Protein AF-A0A2M8DX26-F1 (afdb_monomer_lite)

Foldseek 3Di:
DDDDPPDDDPPQDDDDDPPDPDDDDDCSRQVQWDWDDDPPDIDTHGPD

Structure (mmCIF, N/CA/C/O backbone)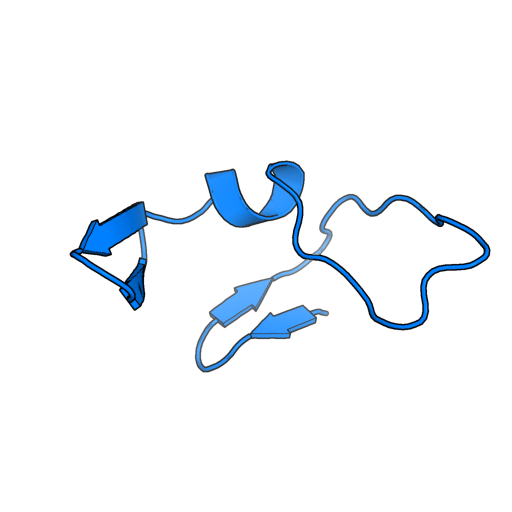:
data_AF-A0A2M8DX26-F1
#
_entry.id   AF-A0A2M8DX26-F1
#
loop_
_atom_site.group_PDB
_atom_site.id
_atom_site.type_symbol
_atom_site.label_atom_id
_atom_site.label_alt_id
_atom_site.label_comp_id
_atom_site.label_asym_id
_atom_site.label_entity_id
_atom_site.label_seq_id
_atom_site.pdbx_PDB_ins_code
_atom_site.Cartn_x
_atom_site.Cartn_y
_atom_site.Cartn_z
_atom_site.occupancy
_atom_site.B_iso_or_equiv
_atom_site.auth_seq_id
_atom_site.auth_comp_id
_atom_site.auth_asym_id
_atom_site.auth_atom_id
_atom_site.pdbx_PDB_model_num
ATOM 1 N N . GLU A 1 1 ? 2.681 -12.159 0.103 1.00 75.38 1 GLU A N 1
ATOM 2 C CA . GLU A 1 1 ? 1.850 -11.458 1.104 1.00 75.38 1 GLU A CA 1
ATOM 3 C C . GLU A 1 1 ? 2.524 -10.133 1.435 1.00 75.38 1 GLU A C 1
ATOM 5 O O . GLU A 1 1 ? 3.724 -10.141 1.683 1.00 75.38 1 GLU A O 1
ATOM 10 N N . LEU A 1 2 ? 1.799 -9.012 1.366 1.00 83.56 2 LEU A N 1
ATOM 11 C CA . LEU A 1 2 ? 2.314 -7.691 1.743 1.00 83.56 2 LEU A CA 1
ATOM 12 C C . LEU A 1 2 ? 1.725 -7.298 3.100 1.00 83.56 2 LEU A C 1
ATOM 14 O O . LEU A 1 2 ? 0.504 -7.310 3.272 1.00 83.56 2 LEU A O 1
ATOM 18 N N . ARG A 1 3 ? 2.591 -6.929 4.047 1.00 87.06 3 ARG A N 1
ATOM 19 C CA . ARG A 1 3 ? 2.192 -6.456 5.377 1.00 87.06 3 ARG A CA 1
ATOM 20 C C . ARG A 1 3 ? 2.478 -4.969 5.506 1.00 87.06 3 ARG A C 1
ATOM 22 O O . ARG A 1 3 ? 3.612 -4.538 5.322 1.00 87.06 3 ARG A O 1
ATOM 29 N N . PHE A 1 4 ? 1.445 -4.202 5.828 1.00 81.94 4 PHE A N 1
ATOM 30 C CA . PHE A 1 4 ? 1.521 -2.761 6.037 1.00 81.94 4 PHE A CA 1
ATOM 31 C C . PHE A 1 4 ? 0.858 -2.425 7.373 1.00 81.94 4 PHE A C 1
ATOM 33 O O . PHE A 1 4 ? -0.367 -2.449 7.499 1.00 81.94 4 PHE A O 1
ATOM 40 N N . GLY A 1 5 ? 1.666 -2.178 8.407 1.00 83.94 5 GLY A N 1
ATOM 41 C CA . GLY A 1 5 ? 1.168 -2.051 9.778 1.00 83.94 5 GLY A CA 1
ATOM 42 C C . GLY A 1 5 ? 0.363 -3.288 10.196 1.00 83.94 5 GLY A C 1
ATOM 43 O O . GLY A 1 5 ? 0.874 -4.404 10.176 1.00 83.94 5 GLY A O 1
ATOM 44 N N . LYS A 1 6 ? -0.914 -3.088 10.543 1.00 88.12 6 LYS A N 1
ATOM 45 C CA . LYS A 1 6 ? -1.859 -4.162 10.905 1.00 88.12 6 LYS A CA 1
ATOM 46 C C . LYS A 1 6 ? -2.594 -4.791 9.713 1.00 88.12 6 LYS A C 1
ATOM 48 O O . LYS A 1 6 ? -3.409 -5.689 9.907 1.00 88.12 6 LYS A O 1
ATOM 53 N N . PHE A 1 7 ? -2.366 -4.297 8.498 1.00 88.31 7 PHE A N 1
ATOM 54 C CA . PHE A 1 7 ? -3.060 -4.752 7.298 1.00 88.31 7 PHE A CA 1
ATOM 55 C C . PHE A 1 7 ? -2.260 -5.847 6.596 1.00 88.31 7 PHE A C 1
ATOM 57 O O . PHE A 1 7 ? -1.048 -5.725 6.406 1.00 88.31 7 PHE A O 1
ATOM 64 N N . THR A 1 8 ? -2.961 -6.903 6.188 1.00 90.94 8 THR A N 1
ATOM 65 C CA . THR A 1 8 ? -2.402 -8.000 5.395 1.00 90.94 8 THR A CA 1
ATOM 66 C C . THR A 1 8 ? -3.102 -8.036 4.045 1.00 90.94 8 THR A C 1
ATOM 68 O O . THR A 1 8 ? -4.318 -8.206 3.978 1.00 90.94 8 THR A O 1
ATOM 71 N N . LEU A 1 9 ? -2.329 -7.853 2.977 1.00 87.62 9 LEU A N 1
ATOM 72 C CA . LEU A 1 9 ? -2.800 -7.809 1.59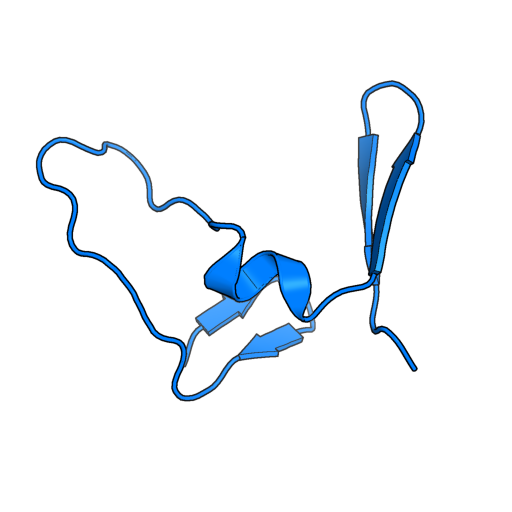7 1.00 87.62 9 LEU A CA 1
ATOM 73 C C . LEU A 1 9 ? -2.316 -9.056 0.852 1.00 87.62 9 LEU A C 1
ATOM 75 O O . LEU A 1 9 ? -1.114 -9.345 0.792 1.00 87.62 9 LEU A O 1
ATOM 79 N N . ASN A 1 10 ? -3.261 -9.779 0.256 1.00 90.25 10 ASN A N 1
ATOM 80 C CA . ASN A 1 10 ? -3.011 -11.011 -0.484 1.00 90.25 10 ASN A CA 1
ATOM 81 C C . ASN A 1 10 ? -3.331 -10.820 -1.965 1.00 90.25 10 ASN A C 1
ATOM 83 O O . ASN A 1 10 ? -4.297 -10.143 -2.302 1.00 90.25 10 ASN A O 1
ATOM 87 N N . ASN A 1 11 ? -2.527 -11.441 -2.834 1.00 89.00 11 ASN A N 1
ATOM 88 C CA . ASN A 1 11 ? -2.735 -11.462 -4.288 1.00 89.00 11 ASN A CA 1
ATOM 89 C C . ASN A 1 11 ? -2.927 -10.069 -4.920 1.00 89.00 11 ASN A C 1
ATOM 91 O O . ASN A 1 11 ? -3.771 -9.884 -5.794 1.00 89.00 11 ASN A O 1
ATOM 95 N N . ILE A 1 12 ? -2.147 -9.080 -4.474 1.00 87.25 12 ILE A N 1
ATOM 96 C CA . ILE A 1 12 ? -2.165 -7.741 -5.069 1.00 87.25 12 ILE A CA 1
ATOM 97 C C . ILE A 1 12 ? -1.453 -7.744 -6.424 1.00 87.25 12 ILE A C 1
ATOM 99 O O . ILE A 1 12 ? -0.371 -8.312 -6.568 1.00 87.25 12 ILE A O 1
ATOM 103 N N . ALA A 1 13 ? -2.042 -7.074 -7.412 1.00 87.88 13 ALA A N 1
ATOM 104 C CA . ALA A 1 13 ? -1.348 -6.776 -8.658 1.00 87.88 13 ALA A CA 1
ATOM 105 C C . ALA A 1 13 ? -0.193 -5.805 -8.372 1.00 87.88 13 ALA A C 1
ATOM 107 O O . ALA A 1 13 ? -0.392 -4.820 -7.661 1.00 87.88 13 ALA A O 1
ATOM 108 N N . ALA A 1 14 ? 0.990 -6.060 -8.928 1.00 87.38 14 ALA A N 1
ATOM 109 C CA . ALA A 1 14 ? 2.170 -5.214 -8.773 1.00 87.38 14 ALA A CA 1
ATOM 110 C C . ALA A 1 14 ? 2.858 -5.003 -10.125 1.00 87.38 14 ALA A C 1
ATOM 112 O O . ALA A 1 14 ? 2.851 -5.892 -10.976 1.00 87.38 14 ALA A O 1
ATOM 113 N N . THR A 1 15 ? 3.474 -3.836 -10.299 1.00 89.69 15 THR A N 1
ATOM 114 C CA . THR A 1 15 ? 4.263 -3.499 -11.488 1.00 89.69 15 THR A CA 1
ATOM 115 C C . THR A 1 15 ? 5.737 -3.486 -11.113 1.00 89.69 15 THR A C 1
ATOM 117 O O . THR A 1 15 ? 6.121 -2.822 -10.152 1.00 89.69 15 THR A O 1
ATOM 120 N N . LEU A 1 16 ? 6.567 -4.201 -11.875 1.00 8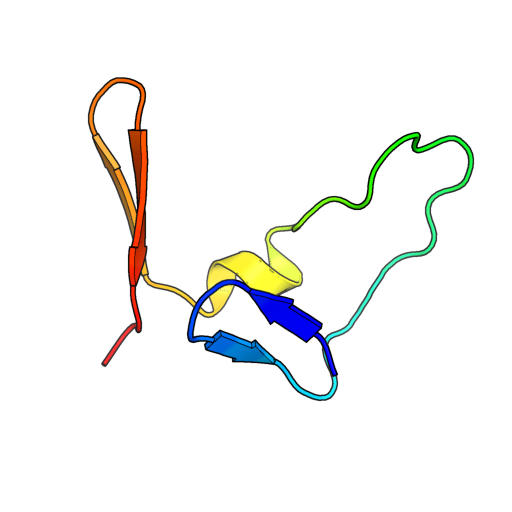9.19 16 LEU A N 1
ATOM 121 C CA . LEU A 1 16 ? 8.019 -4.117 -11.744 1.00 89.19 16 LEU A CA 1
ATOM 122 C C . LEU A 1 16 ? 8.502 -2.860 -12.464 1.00 89.19 16 LEU A C 1
ATOM 124 O O . LEU A 1 16 ? 8.386 -2.756 -13.683 1.00 89.19 16 LEU A O 1
ATOM 128 N N . ALA A 1 17 ? 9.030 -1.910 -11.701 1.00 89.81 17 ALA A N 1
ATOM 129 C CA . ALA A 1 17 ? 9.576 -0.670 -12.226 1.00 89.81 17 ALA A CA 1
ATOM 130 C C . ALA A 1 17 ? 11.089 -0.634 -11.946 1.00 89.81 17 ALA A C 1
ATOM 132 O O . ALA A 1 17 ? 11.482 -0.498 -10.784 1.00 89.81 17 ALA A O 1
ATOM 133 N N . PRO A 1 18 ? 11.947 -0.816 -12.969 1.00 88.12 18 PRO A N 1
ATOM 134 C CA . PRO A 1 18 ? 13.392 -0.746 -12.785 1.00 88.12 18 PRO A CA 1
ATOM 135 C C . PRO A 1 18 ? 13.811 0.683 -12.412 1.00 88.12 18 PRO A C 1
ATOM 137 O O . PRO A 1 18 ? 13.195 1.647 -12.864 1.00 88.12 18 PRO A O 1
ATOM 140 N N . ASN A 1 19 ? 14.883 0.811 -11.626 1.00 93.19 19 ASN A N 1
ATOM 141 C CA . ASN A 1 19 ? 15.443 2.085 -11.137 1.00 93.19 19 ASN A CA 1
ATOM 142 C C . ASN A 1 19 ? 14.606 2.805 -10.067 1.00 93.19 19 ASN A C 1
ATOM 144 O O . ASN A 1 19 ? 14.686 4.024 -9.933 1.00 93.19 19 ASN A O 1
ATOM 148 N N . LEU A 1 20 ? 13.808 2.062 -9.302 1.00 90.88 20 LEU A N 1
ATOM 149 C CA . LEU A 1 20 ? 13.200 2.572 -8.079 1.00 90.88 20 LEU A CA 1
ATOM 150 C C . LEU A 1 20 ? 14.024 2.145 -6.869 1.00 90.88 20 LEU A C 1
ATOM 152 O O . LEU A 1 20 ? 14.160 0.953 -6.598 1.00 90.88 20 LEU A O 1
ATOM 156 N N . ASP A 1 21 ? 14.517 3.130 -6.124 1.00 92.62 21 ASP A N 1
ATOM 157 C CA . ASP A 1 21 ? 15.294 2.898 -4.902 1.00 92.62 21 ASP A CA 1
ATOM 158 C C . ASP A 1 21 ? 14.438 2.320 -3.767 1.00 92.62 21 ASP A C 1
ATOM 160 O O . ASP A 1 21 ? 14.945 1.662 -2.860 1.00 92.62 21 ASP A O 1
ATOM 164 N N . GLN A 1 22 ? 13.122 2.547 -3.819 1.00 89.00 22 GLN A N 1
ATOM 165 C CA . GLN A 1 22 ? 12.174 2.061 -2.824 1.00 89.00 22 GLN A CA 1
ATOM 166 C C . GLN A 1 22 ? 10.862 1.592 -3.465 1.00 89.00 22 GLN A C 1
ATOM 168 O O . GLN A 1 22 ? 10.378 2.214 -4.412 1.00 89.00 22 GLN A O 1
ATOM 173 N N . PRO A 1 23 ? 10.227 0.531 -2.938 1.00 86.75 23 PRO A N 1
ATOM 174 C CA . PRO A 1 23 ? 8.890 0.136 -3.361 1.00 86.75 23 PRO A CA 1
ATOM 175 C C . PRO A 1 23 ? 7.869 1.248 -3.099 1.00 86.75 23 PRO A C 1
ATOM 177 O O . PRO A 1 23 ? 7.893 1.893 -2.051 1.00 86.75 23 PRO A O 1
ATOM 180 N N . LEU A 1 24 ? 6.926 1.432 -4.022 1.00 89.56 24 LEU A N 1
ATOM 181 C CA . LEU A 1 24 ? 5.826 2.385 -3.871 1.00 89.56 24 LEU A CA 1
ATOM 182 C C . LEU A 1 24 ? 4.488 1.661 -3.733 1.00 89.56 24 LEU A C 1
ATOM 184 O O . LEU A 1 24 ? 4.241 0.641 -4.378 1.00 89.56 24 LEU A O 1
ATOM 188 N N . LEU A 1 25 ? 3.597 2.235 -2.925 1.00 88.56 25 LEU A N 1
ATOM 189 C CA . LEU A 1 25 ? 2.196 1.833 -2.869 1.00 88.56 25 LEU A CA 1
ATOM 190 C C . LEU A 1 25 ? 1.395 2.690 -3.843 1.00 88.56 25 LEU A C 1
ATOM 192 O O . LEU A 1 25 ? 1.123 3.860 -3.588 1.00 88.56 25 LEU A O 1
ATOM 196 N N . GLY A 1 26 ? 1.032 2.095 -4.975 1.00 88.75 26 GLY A N 1
ATOM 197 C CA . GLY A 1 26 ? 0.175 2.738 -5.962 1.00 88.75 26 GLY A CA 1
ATOM 198 C C . GLY A 1 26 ? -1.309 2.688 -5.592 1.00 88.75 26 GLY A C 1
ATOM 199 O O . GLY A 1 26 ? -1.741 2.011 -4.652 1.00 88.75 26 GLY A O 1
ATOM 200 N N . MET A 1 27 ? -2.126 3.362 -6.405 1.00 87.12 27 MET A N 1
ATOM 201 C CA . MET A 1 27 ? -3.586 3.386 -6.249 1.00 87.12 27 MET A CA 1
ATOM 202 C C . MET A 1 27 ? -4.255 2.015 -6.421 1.00 87.12 27 MET A C 1
ATOM 204 O O . MET A 1 27 ? -5.338 1.794 -5.884 1.00 87.12 27 MET A O 1
ATOM 208 N N . ASN A 1 28 ? -3.596 1.064 -7.084 1.00 86.50 28 ASN A N 1
ATOM 209 C CA . ASN A 1 28 ? -4.001 -0.345 -7.136 1.00 86.50 28 ASN A CA 1
ATOM 210 C C . ASN A 1 28 ? -4.120 -0.985 -5.740 1.00 86.50 28 ASN A C 1
ATOM 212 O O . ASN A 1 28 ? -4.977 -1.839 -5.535 1.00 86.50 28 ASN A O 1
ATOM 216 N N . VAL A 1 29 ? -3.293 -0.553 -4.783 1.00 88.25 29 VAL A N 1
ATOM 217 C CA . VAL A 1 29 ? -3.355 -0.996 -3.382 1.00 88.25 29 VAL A CA 1
ATOM 218 C C . VAL A 1 29 ? -4.147 0.001 -2.540 1.00 88.25 29 VAL A C 1
ATOM 220 O O . VAL A 1 29 ? -5.059 -0.378 -1.811 1.00 88.25 29 VAL A O 1
ATOM 223 N N . LEU A 1 30 ? -3.836 1.293 -2.669 1.00 89.12 30 LEU A N 1
ATOM 224 C CA . LEU A 1 30 ? -4.408 2.359 -1.844 1.00 89.12 30 LEU A CA 1
ATOM 225 C C . LEU A 1 30 ? -5.933 2.514 -2.013 1.00 89.12 30 LEU A C 1
ATOM 227 O O . LEU A 1 30 ? -6.624 2.861 -1.057 1.00 89.12 30 LEU A O 1
ATOM 231 N N . SER A 1 31 ? -6.489 2.181 -3.184 1.00 88.62 31 SER A N 1
ATOM 232 C CA . SER A 1 31 ? -7.944 2.195 -3.421 1.00 88.62 31 SER A CA 1
ATOM 233 C C . SER A 1 31 ? -8.730 1.182 -2.583 1.00 88.62 31 SER A C 1
ATOM 235 O O . SER A 1 31 ? -9.949 1.294 -2.504 1.00 88.62 31 SER A O 1
ATOM 237 N N . GLN A 1 32 ? -8.076 0.220 -1.931 1.00 88.06 32 GLN A N 1
ATOM 238 C CA . GLN A 1 32 ? -8.746 -0.731 -1.039 1.00 88.06 32 GLN A CA 1
ATOM 239 C C . GLN A 1 32 ? -9.006 -0.146 0.357 1.00 88.06 32 GLN A C 1
ATOM 241 O O . GLN A 1 32 ? -9.794 -0.694 1.123 1.00 88.06 32 GLN A O 1
ATOM 246 N N . PHE A 1 33 ? -8.390 0.993 0.675 1.00 90.81 33 PHE A N 1
ATOM 247 C CA . PHE A 1 33 ? -8.476 1.634 1.979 1.00 90.81 33 PHE A CA 1
ATOM 248 C C . PHE A 1 33 ? -9.330 2.898 1.932 1.00 90.81 33 PHE A C 1
ATOM 250 O O . PHE A 1 33 ? -9.621 3.462 0.868 1.00 90.81 33 PHE A O 1
ATOM 257 N N . ARG A 1 34 ? -9.751 3.351 3.111 1.00 92.62 34 ARG A N 1
ATOM 258 C CA . ARG A 1 34 ? -10.150 4.740 3.304 1.00 92.62 34 ARG A CA 1
ATOM 259 C C . ARG A 1 34 ? -8.879 5.537 3.557 1.00 92.62 34 ARG A C 1
ATOM 261 O O . ARG A 1 34 ? -8.110 5.209 4.458 1.00 92.62 34 ARG A O 1
ATOM 268 N N . ILE A 1 35 ? -8.680 6.577 2.760 1.00 91.25 35 ILE A N 1
ATOM 269 C CA . ILE A 1 35 ? -7.523 7.461 2.860 1.00 91.25 35 ILE A CA 1
ATOM 270 C C . ILE A 1 35 ? -8.039 8.855 3.157 1.00 91.25 35 ILE A C 1
ATOM 272 O O . ILE A 1 35 ? -8.907 9.365 2.451 1.00 91.25 35 ILE A O 1
ATOM 276 N N . VAL A 1 36 ? -7.525 9.446 4.227 1.00 94.12 36 VAL A N 1
ATOM 277 C CA . VAL A 1 36 ? -7.792 10.831 4.602 1.00 94.12 36 VAL A CA 1
ATOM 278 C C . VAL A 1 36 ? -6.456 11.544 4.665 1.00 94.12 36 VAL A C 1
ATOM 280 O O . VAL A 1 36 ? -5.552 11.093 5.365 1.00 94.12 36 VAL A O 1
ATOM 283 N N . GLN A 1 37 ? -6.339 12.648 3.938 1.00 90.81 37 GLN A N 1
ATOM 284 C CA . GLN A 1 37 ? -5.234 13.576 4.104 1.00 90.81 37 GLN A CA 1
ATOM 285 C C . GLN A 1 37 ? -5.705 14.704 5.018 1.00 90.81 37 GLN A C 1
ATOM 287 O O . GLN A 1 37 ? -6.719 15.343 4.744 1.00 90.81 37 GLN A O 1
ATOM 292 N N . ASP A 1 38 ? -4.994 14.910 6.118 1.00 92.94 38 ASP A N 1
ATOM 293 C CA . ASP A 1 38 ? -5.260 15.972 7.080 1.00 92.94 38 ASP A CA 1
ATOM 294 C C . ASP A 1 38 ? -3.942 16.696 7.352 1.00 92.94 38 ASP A C 1
ATOM 296 O O . ASP A 1 38 ? -3.022 16.139 7.954 1.00 92.94 38 ASP 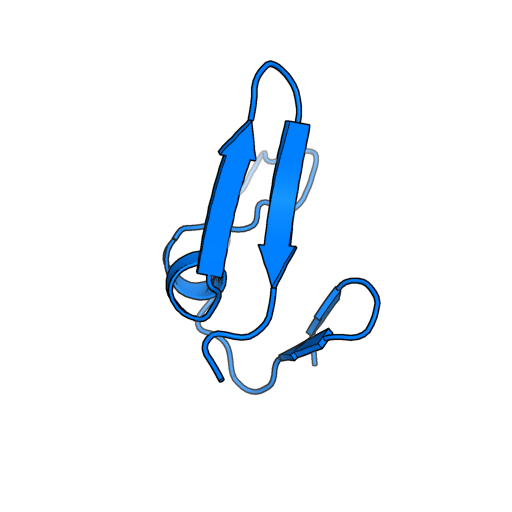A O 1
ATOM 300 N N . LYS A 1 39 ? -3.838 17.930 6.847 1.00 9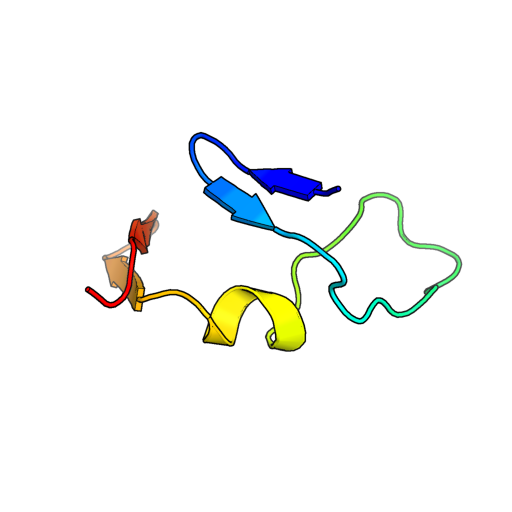2.75 39 LYS A N 1
ATOM 301 C CA . LYS A 1 39 ? -2.599 18.724 6.822 1.00 92.75 39 LYS A CA 1
ATOM 302 C C . LYS A 1 39 ? -1.453 17.961 6.134 1.00 92.75 39 LYS A C 1
ATOM 304 O O . LYS A 1 39 ? -1.553 17.630 4.954 1.00 92.75 39 LYS A O 1
ATOM 309 N N . GLU A 1 40 ? -0.375 17.702 6.869 1.00 94.88 40 GLU A N 1
ATOM 310 C CA . GLU A 1 40 ? 0.838 17.014 6.415 1.00 94.88 40 GLU A CA 1
ATOM 311 C C . GLU A 1 40 ? 0.783 15.500 6.680 1.00 94.88 40 GLU A C 1
ATOM 313 O O . GLU A 1 40 ? 1.738 14.783 6.389 1.00 94.88 40 GLU A O 1
ATOM 318 N N . GLU A 1 41 ? -0.338 14.991 7.207 1.00 94.31 41 GLU A N 1
ATOM 319 C CA . GLU A 1 41 ? -0.506 13.577 7.527 1.00 94.31 41 GLU A CA 1
ATOM 320 C C . GLU A 1 41 ? -1.458 12.869 6.562 1.00 94.31 41 GLU A C 1
ATOM 322 O O . GLU A 1 41 ? -2.529 13.365 6.200 1.00 94.31 41 GLU A O 1
ATOM 327 N N . MET A 1 42 ? -1.094 11.635 6.213 1.00 91.31 42 MET A N 1
ATOM 328 C CA . MET A 1 42 ? -1.987 10.680 5.570 1.00 91.31 42 MET A CA 1
ATOM 329 C C . MET A 1 42 ? -2.430 9.638 6.596 1.00 91.31 42 MET A C 1
ATOM 331 O O . MET A 1 42 ? -1.608 8.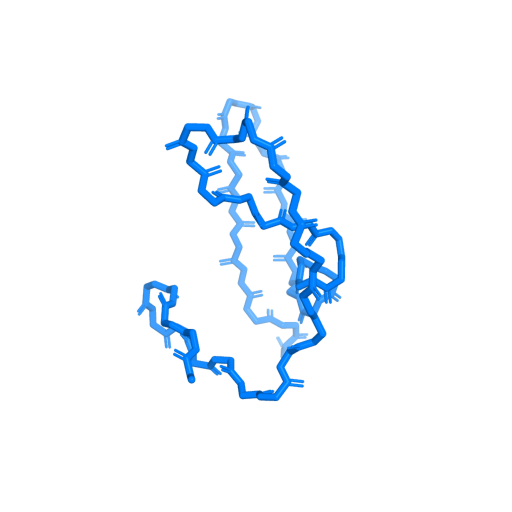957 7.209 1.00 91.31 42 MET A O 1
ATOM 335 N N . ARG A 1 43 ? -3.743 9.476 6.752 1.00 91.88 43 ARG A N 1
ATOM 336 C CA . ARG A 1 43 ? -4.357 8.453 7.599 1.00 91.88 43 ARG A CA 1
ATOM 337 C C . ARG A 1 43 ? -5.012 7.393 6.729 1.00 91.88 43 ARG A C 1
ATOM 339 O O . ARG A 1 43 ? -5.831 7.704 5.865 1.00 91.88 43 ARG A O 1
ATOM 346 N N . ILE A 1 44 ? -4.651 6.141 6.987 1.00 90.94 44 ILE A N 1
ATOM 347 C CA . ILE A 1 44 ? -5.149 4.967 6.270 1.00 90.94 44 ILE A CA 1
ATOM 348 C C . ILE A 1 44 ? -5.950 4.118 7.254 1.00 90.94 44 ILE A C 1
ATOM 350 O O . ILE A 1 44 ? -5.446 3.729 8.310 1.00 90.94 44 ILE A O 1
ATOM 354 N N . SER A 1 45 ? -7.198 3.819 6.908 1.00 92.06 45 SER A N 1
ATOM 355 C CA . SER A 1 45 ? -8.067 2.931 7.680 1.00 92.06 45 SER A CA 1
ATOM 356 C C . SER A 1 45 ? -8.770 1.917 6.780 1.00 92.06 45 SER A C 1
ATOM 358 O O . SER A 1 45 ? -8.800 2.055 5.554 1.00 92.06 45 SER A O 1
ATOM 360 N N . ASP A 1 46 ? -9.359 0.895 7.399 1.00 89.19 46 ASP A N 1
ATOM 361 C CA . ASP A 1 46 ? -10.301 0.012 6.708 1.00 89.19 46 ASP A CA 1
ATOM 362 C C . ASP A 1 46 ? -11.497 0.845 6.188 1.00 89.19 46 ASP A C 1
ATOM 364 O O . ASP A 1 46 ? -11.797 1.917 6.728 1.00 89.19 46 ASP A O 1
ATOM 368 N N . ARG A 1 47 ? -12.134 0.386 5.107 1.00 80.88 47 ARG A N 1
ATOM 369 C CA . ARG A 1 47 ? -13.375 0.966 4.569 1.00 80.88 47 ARG A CA 1
ATOM 370 C C . ARG A 1 47 ? -14.629 0.486 5.304 1.00 80.88 47 ARG A C 1
ATOM 372 O O . ARG A 1 47 ? -15.694 1.022 5.010 1.00 80.88 47 ARG A O 1
ATOM 379 N N . LYS A 1 48 ? -14.501 -0.518 6.179 1.00 65.25 48 LYS A N 1
ATOM 380 C CA . LYS A 1 48 ? -15.587 -1.008 7.040 1.00 65.25 48 LYS A CA 1
ATOM 381 C C . LYS A 1 48 ? -16.291 0.105 7.809 1.00 65.25 48 LYS A C 1
ATOM 383 O O . LYS A 1 48 ? -15.593 1.021 8.297 1.00 65.25 48 LYS A O 1
#

Sequence (48 aa):
ELRFGKFTLNNIAATLAPNLDQPLLGMNVLSQFRIVQDKEEMRISDRK

Secondary structure (DSSP, 8-state):
-EEETTEEE-S------TT-SS----HHHHTTSEEEEETTEEEEE---

pLDDT: mean 88.51, std 4.9, range [65.25, 94.88]

Radius of gyration: 12.2 Å; chains: 1; bounding box: 31×30×24 Å